Protein AF-A0A7S0FBT0-F1 (afdb_monomer)

Structure (mmCIF, N/CA/C/O backbone):
data_AF-A0A7S0FBT0-F1
#
_entry.id   AF-A0A7S0FBT0-F1
#
loop_
_atom_site.group_PDB
_atom_site.id
_atom_site.type_symbol
_atom_site.label_atom_id
_atom_site.label_alt_id
_atom_site.label_comp_id
_atom_site.label_asym_id
_atom_site.label_entity_id
_atom_site.label_seq_id
_atom_site.pdbx_PDB_ins_code
_atom_site.Cartn_x
_atom_site.Cartn_y
_atom_site.Cartn_z
_atom_site.occupancy
_atom_site.B_iso_or_equiv
_atom_site.auth_seq_id
_atom_site.auth_comp_id
_atom_site.auth_asym_id
_atom_site.auth_atom_id
_atom_site.pdbx_PDB_model_num
ATOM 1 N N . GLY A 1 1 ? 12.001 -1.213 -19.091 1.00 84.25 1 GLY A N 1
ATOM 2 C CA . GLY A 1 1 ? 12.486 -2.504 -18.555 1.00 84.25 1 GLY A CA 1
ATOM 3 C C . GLY A 1 1 ? 13.616 -3.018 -19.426 1.00 84.25 1 GLY A C 1
ATOM 4 O O . GLY A 1 1 ? 13.804 -2.467 -20.502 1.00 84.25 1 GLY A O 1
ATOM 5 N N . LEU A 1 2 ? 14.357 -4.034 -18.977 1.00 90.50 2 LEU A N 1
ATOM 6 C CA . LEU A 1 2 ? 15.410 -4.662 -19.789 1.00 90.50 2 LEU A CA 1
ATOM 7 C C . LEU A 1 2 ? 14.831 -5.289 -21.068 1.00 90.50 2 LEU A C 1
ATOM 9 O O . LEU A 1 2 ? 13.680 -5.738 -21.065 1.00 90.50 2 LEU A O 1
ATOM 13 N N . SER A 1 3 ? 15.628 -5.321 -22.138 1.00 93.69 3 SER A N 1
ATOM 14 C CA . SER A 1 3 ? 15.326 -6.069 -23.361 1.00 93.69 3 SER A CA 1
ATOM 15 C C . SER A 1 3 ? 15.493 -7.574 -23.152 1.00 93.69 3 SER A C 1
ATOM 17 O O . SER A 1 3 ? 16.182 -8.008 -22.226 1.00 93.69 3 SER A O 1
ATOM 19 N N . ARG A 1 4 ? 14.915 -8.375 -24.055 1.00 94.44 4 ARG A N 1
ATOM 20 C CA . ARG A 1 4 ? 15.135 -9.829 -24.099 1.00 94.44 4 ARG A CA 1
ATOM 21 C C . ARG A 1 4 ? 16.623 -10.191 -24.071 1.00 94.44 4 ARG A C 1
ATOM 23 O O . ARG A 1 4 ? 17.042 -10.929 -23.192 1.00 94.44 4 ARG A O 1
ATOM 30 N N . ALA A 1 5 ? 17.418 -9.597 -24.962 1.00 95.25 5 ALA A N 1
ATOM 31 C CA . ALA A 1 5 ? 18.851 -9.878 -25.049 1.00 95.25 5 ALA A CA 1
ATOM 32 C C . ALA A 1 5 ? 19.601 -9.521 -23.751 1.00 95.25 5 ALA A C 1
ATOM 34 O O . ALA A 1 5 ? 20.494 -10.250 -23.329 1.00 95.25 5 ALA A O 1
ATOM 35 N N . GLN A 1 6 ? 19.226 -8.421 -23.082 1.00 95.69 6 GLN A N 1
ATOM 36 C CA . GLN A 1 6 ? 19.803 -8.061 -21.782 1.00 95.69 6 GLN A CA 1
ATOM 37 C C . GLN A 1 6 ? 19.445 -9.083 -20.696 1.00 95.69 6 GLN A C 1
ATOM 39 O O . GLN A 1 6 ? 20.309 -9.453 -19.905 1.00 95.69 6 GLN A O 1
ATOM 44 N N . MET A 1 7 ? 18.189 -9.539 -20.655 1.00 95.69 7 MET A N 1
ATOM 45 C CA . MET A 1 7 ? 17.732 -10.546 -19.694 1.00 95.69 7 MET A CA 1
ATOM 46 C C . MET A 1 7 ? 18.379 -11.913 -19.939 1.00 95.69 7 MET A C 1
ATOM 48 O O . MET A 1 7 ? 18.852 -12.514 -18.985 1.00 95.69 7 MET A O 1
ATOM 52 N N . GLU A 1 8 ? 18.467 -12.371 -21.190 1.00 95.56 8 GLU A N 1
ATOM 53 C CA . GLU A 1 8 ? 19.126 -13.637 -21.556 1.00 95.56 8 GLU A CA 1
ATOM 54 C C . GLU A 1 8 ? 20.617 -13.629 -21.191 1.00 95.56 8 GLU A C 1
ATOM 56 O O . GLU A 1 8 ? 21.146 -14.640 -20.735 1.00 95.56 8 GLU A O 1
ATOM 61 N N . ASN A 1 9 ? 21.287 -12.480 -21.330 1.00 95.94 9 ASN A N 1
ATOM 62 C CA . ASN A 1 9 ? 22.686 -12.329 -20.937 1.00 95.94 9 ASN A CA 1
ATOM 63 C C . ASN A 1 9 ? 22.887 -12.317 -19.410 1.00 95.94 9 ASN A C 1
ATOM 65 O O . ASN A 1 9 ? 23.864 -12.870 -18.916 1.00 95.94 9 ASN A O 1
ATOM 69 N N . LEU A 1 10 ? 21.991 -11.668 -18.658 1.00 96.25 10 LEU A N 1
ATOM 70 C CA . LEU A 1 10 ? 22.085 -11.585 -17.192 1.00 96.25 10 LEU A CA 1
ATOM 71 C C . LEU A 1 10 ? 21.609 -12.863 -16.491 1.00 96.25 10 LEU A C 1
ATOM 73 O O . LEU A 1 10 ? 22.116 -13.202 -15.423 1.00 96.25 10 LEU A O 1
ATOM 77 N N . PHE A 1 11 ? 20.642 -13.559 -17.084 1.00 94.38 11 PHE A N 1
ATOM 78 C CA . PHE A 1 11 ? 19.975 -14.725 -16.513 1.00 94.38 11 PHE A CA 1
ATOM 79 C C . PHE A 1 11 ? 19.967 -15.873 -17.533 1.00 94.38 11 PHE A C 1
ATOM 81 O O . PHE A 1 11 ? 18.905 -16.258 -18.036 1.00 94.38 11 PHE A O 1
ATOM 88 N N . PRO A 1 12 ? 21.150 -16.418 -17.875 1.00 92.88 12 PRO A N 1
ATOM 89 C CA . PRO A 1 12 ? 21.247 -17.489 -18.854 1.00 92.88 12 PRO A CA 1
ATOM 90 C C . PRO A 1 12 ? 20.455 -18.712 -18.375 1.00 92.88 12 PRO A C 1
ATOM 92 O O . PRO A 1 12 ? 20.621 -19.174 -17.247 1.00 92.88 12 PRO A O 1
ATOM 95 N N . GLY A 1 13 ? 19.582 -19.229 -19.241 1.00 90.25 13 GLY A N 1
ATOM 96 C CA . GLY A 1 13 ? 18.719 -20.378 -18.946 1.00 90.25 13 GLY A CA 1
ATOM 97 C C . GLY A 1 13 ? 17.327 -20.029 -18.413 1.00 90.25 13 GLY A C 1
ATOM 98 O O . GLY A 1 13 ? 16.537 -20.940 -18.184 1.00 90.25 13 GLY A O 1
ATOM 99 N N . TYR A 1 14 ? 16.998 -18.745 -18.241 1.00 92.44 14 TYR A N 1
ATOM 100 C CA . TYR A 1 14 ? 15.635 -18.340 -17.903 1.00 92.44 14 TYR A CA 1
ATOM 101 C C . TYR A 1 14 ? 14.756 -18.281 -19.159 1.00 92.44 14 TYR A C 1
ATOM 103 O O . TYR A 1 14 ? 15.054 -17.549 -20.105 1.00 92.44 14 TYR A O 1
ATOM 111 N N . GLU A 1 15 ? 13.656 -19.033 -19.172 1.00 94.81 15 GLU A N 1
ATOM 112 C CA . GLU A 1 15 ? 12.688 -18.99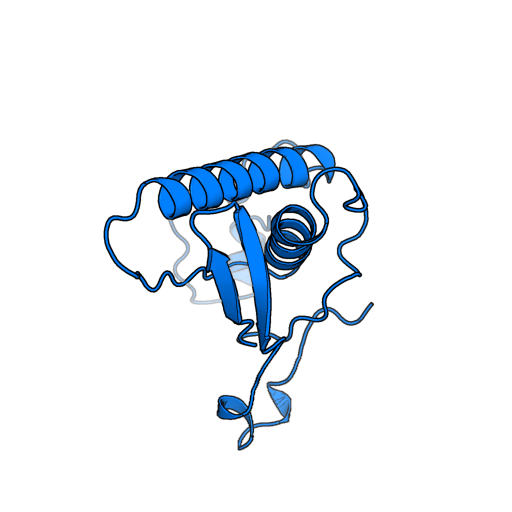1 -20.269 1.00 94.81 15 GLU A CA 1
ATOM 113 C C . GLU A 1 15 ? 11.860 -17.705 -20.185 1.00 94.81 15 GLU A C 1
ATOM 115 O O . GLU A 1 15 ? 10.994 -17.540 -19.325 1.00 94.81 15 GLU A O 1
ATOM 120 N N . LEU A 1 16 ? 12.151 -16.755 -21.075 1.00 93.06 16 LEU A N 1
ATOM 121 C CA . LEU A 1 16 ? 11.453 -15.475 -21.096 1.00 93.06 16 LEU A CA 1
ATOM 122 C C . LEU A 1 16 ? 10.128 -15.567 -21.868 1.00 93.06 16 LEU A C 1
ATOM 124 O O . LEU A 1 16 ? 10.143 -15.997 -23.030 1.00 93.06 16 LEU A O 1
ATOM 128 N N . PRO A 1 17 ? 9.022 -15.045 -21.304 1.00 94.31 17 PRO A N 1
ATOM 129 C CA . PRO A 1 17 ? 7.734 -14.945 -21.984 1.00 94.31 17 PRO A CA 1
ATOM 130 C C . PRO A 1 17 ? 7.827 -14.280 -23.363 1.00 94.31 17 PRO A C 1
ATOM 132 O O . PRO A 1 17 ? 8.633 -13.371 -23.577 1.00 94.31 17 PRO A O 1
ATOM 135 N N . ALA A 1 18 ? 6.992 -14.718 -24.310 1.00 93.62 18 ALA A N 1
ATOM 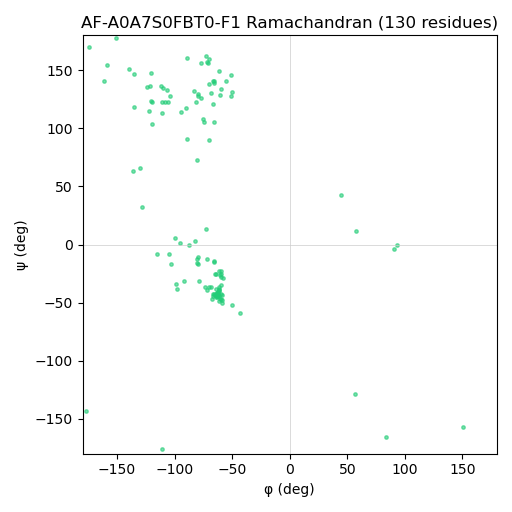136 C CA . ALA A 1 18 ? 7.054 -14.277 -25.709 1.00 93.62 18 ALA A CA 1
ATOM 137 C C . ALA A 1 18 ? 6.859 -12.758 -25.898 1.00 93.62 18 ALA A C 1
ATOM 139 O O . ALA A 1 18 ? 7.352 -12.182 -26.866 1.00 93.62 18 ALA A O 1
ATOM 140 N N . ASP A 1 19 ? 6.175 -12.095 -24.969 1.00 93.75 19 ASP A N 1
ATOM 141 C CA . ASP A 1 19 ? 5.923 -10.653 -24.978 1.00 93.75 19 ASP A CA 1
ATOM 142 C C . ASP A 1 19 ? 7.115 -9.813 -24.477 1.00 93.75 19 ASP A C 1
ATOM 144 O O . ASP A 1 19 ? 7.160 -8.595 -24.696 1.00 93.75 19 ASP A O 1
ATOM 148 N N . VAL A 1 20 ? 8.143 -10.436 -23.896 1.00 94.19 20 VAL A N 1
ATOM 149 C CA . VAL A 1 20 ? 9.437 -9.786 -23.666 1.00 94.19 20 VAL A CA 1
ATOM 150 C C . VAL A 1 20 ? 10.181 -9.714 -24.996 1.00 94.19 20 VAL A C 1
ATOM 152 O O . VAL A 1 20 ? 10.661 -10.715 -25.529 1.00 94.19 20 VAL A O 1
ATOM 155 N N . THR A 1 21 ? 10.280 -8.509 -25.550 1.00 94.00 21 THR A N 1
ATOM 156 C CA . THR A 1 21 ? 10.821 -8.282 -26.901 1.00 94.00 21 THR A CA 1
ATOM 157 C C . THR A 1 21 ? 12.168 -7.557 -26.848 1.00 94.00 21 THR A C 1
ATOM 159 O O . THR A 1 21 ? 12.701 -7.253 -25.775 1.00 94.00 21 THR A O 1
ATOM 162 N N . ALA A 1 22 ? 12.715 -7.215 -28.017 1.00 93.50 22 ALA A N 1
ATOM 163 C CA . ALA A 1 22 ? 13.862 -6.314 -28.124 1.00 93.50 22 ALA A CA 1
ATOM 164 C C . ALA A 1 22 ? 13.595 -4.930 -27.495 1.00 93.50 22 ALA A C 1
ATOM 166 O O . ALA A 1 22 ? 14.516 -4.319 -26.963 1.00 93.50 22 ALA A O 1
ATOM 167 N N . ALA A 1 23 ? 12.337 -4.471 -27.473 1.00 90.06 23 ALA A N 1
ATOM 168 C CA . ALA A 1 23 ? 11.925 -3.236 -26.797 1.00 90.06 23 ALA A CA 1
ATOM 169 C C . ALA A 1 23 ? 11.692 -3.418 -25.279 1.00 90.06 23 ALA A C 1
ATOM 171 O O . ALA A 1 23 ? 11.262 -2.492 -24.595 1.00 90.06 23 ALA A O 1
ATOM 172 N N . GLY A 1 24 ? 11.942 -4.617 -24.743 1.00 90.94 24 GLY A N 1
ATOM 173 C CA . GLY A 1 24 ? 11.658 -4.992 -23.360 1.00 90.94 24 GLY A CA 1
ATOM 174 C C . GLY A 1 24 ? 10.218 -5.438 -23.139 1.00 90.94 24 GLY A C 1
ATOM 175 O O . GLY A 1 24 ? 9.502 -5.765 -24.089 1.00 90.94 24 GLY A O 1
ATOM 176 N N . TRP A 1 25 ? 9.812 -5.499 -21.871 1.00 89.06 25 TRP A N 1
ATOM 177 C CA . TRP A 1 25 ? 8.463 -5.904 -21.446 1.00 89.06 25 TRP A CA 1
ATOM 178 C C . TRP A 1 25 ? 7.547 -4.712 -21.131 1.00 89.06 25 TRP A C 1
ATOM 180 O O . TRP A 1 25 ? 6.352 -4.747 -21.397 1.00 89.06 25 TRP A O 1
ATOM 190 N N . TYR A 1 26 ? 8.107 -3.626 -20.596 1.00 88.12 26 TYR A N 1
ATOM 191 C CA . TYR A 1 26 ? 7.348 -2.439 -20.208 1.00 88.12 26 TYR A CA 1
ATOM 192 C C . TYR A 1 26 ? 7.034 -1.565 -21.430 1.00 88.12 26 TYR A C 1
ATOM 194 O O . TYR A 1 26 ? 7.938 -1.242 -22.199 1.00 88.12 26 TYR A O 1
ATOM 202 N N . ARG A 1 27 ? 5.761 -1.188 -21.601 1.00 84.75 27 ARG A N 1
ATOM 203 C CA . ARG A 1 27 ? 5.252 -0.464 -22.785 1.00 84.75 27 ARG A CA 1
ATOM 204 C C . ARG A 1 27 ? 4.977 1.024 -22.561 1.00 84.75 27 ARG A C 1
ATOM 206 O O . ARG A 1 27 ? 4.672 1.720 -23.521 1.00 84.75 27 ARG A O 1
ATOM 213 N N . GLY A 1 28 ? 5.058 1.509 -21.323 1.00 81.06 28 GLY A N 1
ATOM 214 C CA . GLY A 1 28 ? 4.859 2.928 -21.028 1.00 81.06 28 GLY A CA 1
ATOM 215 C C . GLY A 1 28 ? 6.003 3.798 -21.556 1.00 81.06 28 GLY A C 1
ATOM 216 O O . GLY A 1 28 ? 7.116 3.319 -21.774 1.00 81.06 28 GLY A O 1
ATOM 217 N N . ALA A 1 29 ? 5.737 5.096 -21.712 1.00 81.31 29 ALA A N 1
ATOM 218 C CA . ALA A 1 29 ? 6.673 6.082 -22.265 1.00 81.31 29 ALA A CA 1
ATOM 219 C C . ALA A 1 29 ? 7.841 6.461 -21.322 1.00 81.31 29 ALA A C 1
ATOM 221 O O . ALA A 1 29 ? 8.537 7.446 -21.557 1.00 81.31 29 ALA A O 1
ATOM 222 N N . GLY A 1 30 ? 8.062 5.704 -20.247 1.00 83.19 30 GLY A N 1
ATOM 223 C CA . GLY A 1 30 ? 9.088 5.984 -19.248 1.00 83.19 30 GLY A CA 1
ATOM 224 C C . GLY A 1 30 ? 8.699 5.478 -17.866 1.00 83.19 30 GLY A C 1
ATOM 225 O O . GLY A 1 30 ? 7.894 4.566 -17.726 1.00 83.19 30 GLY A O 1
ATOM 226 N N . LYS A 1 31 ? 9.287 6.058 -16.823 1.00 85.94 31 LYS A N 1
ATOM 227 C CA . LYS A 1 31 ? 8.843 5.798 -15.453 1.00 85.94 31 LYS A CA 1
ATOM 228 C C . LYS A 1 31 ? 7.467 6.442 -15.250 1.00 85.94 31 LYS A C 1
ATOM 230 O O . LYS A 1 31 ? 7.282 7.584 -15.658 1.00 85.94 31 LYS A O 1
ATOM 235 N N . GLU A 1 32 ? 6.560 5.736 -14.580 1.00 89.12 32 GLU A N 1
ATOM 236 C CA . GLU A 1 32 ? 5.337 6.335 -14.032 1.00 89.12 32 GLU A CA 1
ATOM 237 C C . GLU A 1 32 ? 5.698 7.596 -13.224 1.00 89.12 32 GLU A C 1
ATOM 239 O O . GLU A 1 32 ? 6.623 7.594 -12.400 1.00 89.12 32 GLU A O 1
ATOM 244 N N . SER A 1 33 ? 4.995 8.691 -13.490 1.00 88.94 33 SER A N 1
ATOM 245 C CA . SER A 1 33 ? 5.133 9.931 -12.736 1.00 88.94 33 SER A CA 1
ATOM 246 C C . SER A 1 33 ? 4.514 9.793 -11.341 1.00 88.94 33 SER A C 1
ATOM 248 O O . SER A 1 33 ? 3.616 8.988 -11.100 1.00 88.94 33 SER A O 1
ATOM 250 N N . HIS A 1 34 ? 4.952 10.631 -10.399 1.00 87.00 34 HIS A N 1
ATOM 251 C CA . HIS A 1 34 ? 4.362 10.650 -9.056 1.00 87.00 34 HIS A CA 1
ATOM 252 C C . HIS A 1 34 ? 2.859 10.971 -9.091 1.00 87.00 34 HIS A C 1
ATOM 254 O O . HIS A 1 34 ? 2.105 10.412 -8.304 1.00 87.00 34 HIS A O 1
ATOM 260 N N . GLY A 1 35 ? 2.421 11.827 -10.022 1.00 88.50 35 GLY A N 1
ATOM 261 C CA . GLY A 1 35 ? 1.009 12.173 -10.194 1.00 88.50 35 GLY A CA 1
ATOM 262 C C . GLY A 1 35 ? 0.164 10.998 -10.687 1.00 88.50 35 GLY A C 1
ATOM 263 O O . GLY A 1 35 ? -0.916 10.767 -10.151 1.00 88.50 35 GLY A O 1
ATOM 264 N N . GLU A 1 36 ? 0.665 10.215 -11.648 1.00 90.69 36 GLU A N 1
ATOM 265 C CA . GLU A 1 36 ? -0.014 8.996 -12.119 1.00 90.69 36 GLU A CA 1
ATOM 266 C C . GLU A 1 36 ? -0.136 7.954 -10.998 1.00 90.69 36 GLU A C 1
ATOM 268 O O . GLU A 1 36 ? -1.217 7.400 -10.782 1.00 90.69 36 GLU A O 1
ATOM 273 N N . CYS A 1 37 ? 0.939 7.747 -10.227 1.00 91.06 37 CYS A N 1
ATOM 274 C CA . CYS A 1 37 ? 0.912 6.867 -9.058 1.00 91.06 37 CYS A CA 1
ATOM 275 C C . CYS A 1 37 ? -0.102 7.358 -8.011 1.00 91.06 37 CYS A C 1
ATOM 277 O O . CYS A 1 37 ? -0.930 6.575 -7.544 1.00 91.06 37 CYS A O 1
ATOM 279 N N . TRP A 1 38 ? -0.092 8.656 -7.684 1.00 91.38 38 TRP A N 1
ATOM 280 C CA . TRP A 1 38 ? -1.029 9.247 -6.726 1.00 91.38 38 TRP A CA 1
ATOM 281 C C . TRP A 1 38 ? -2.484 9.117 -7.179 1.00 91.38 38 TRP A C 1
ATOM 283 O O . TRP A 1 38 ? -3.324 8.712 -6.384 1.00 91.38 38 TRP A O 1
ATOM 293 N N . ALA A 1 39 ? -2.790 9.385 -8.451 1.00 92.00 39 ALA A N 1
ATOM 294 C CA . ALA A 1 39 ? -4.145 9.240 -8.986 1.00 92.00 39 ALA A CA 1
ATOM 295 C C . ALA A 1 39 ? -4.658 7.797 -8.849 1.00 92.00 39 ALA A C 1
ATOM 297 O O . ALA A 1 39 ? -5.789 7.569 -8.414 1.00 92.00 39 ALA A O 1
ATOM 298 N N . ARG A 1 40 ? -3.803 6.813 -9.151 1.00 94.00 40 ARG A N 1
ATOM 299 C CA . ARG A 1 40 ? -4.128 5.390 -8.991 1.00 94.00 40 ARG A CA 1
ATOM 300 C C . ARG A 1 40 ? -4.336 5.013 -7.525 1.00 94.00 40 ARG A C 1
ATOM 302 O O . ARG A 1 40 ? -5.288 4.308 -7.204 1.00 94.00 40 ARG A O 1
ATOM 309 N N . VAL A 1 41 ? -3.478 5.500 -6.632 1.00 95.50 41 VAL A N 1
ATOM 310 C CA . VAL A 1 41 ? -3.612 5.293 -5.185 1.00 95.50 41 VAL A CA 1
ATOM 311 C C . VAL A 1 41 ? -4.894 5.923 -4.641 1.00 95.50 41 VAL A C 1
ATOM 313 O O . VAL A 1 41 ? -5.601 5.276 -3.874 1.00 95.50 41 VAL A O 1
ATOM 316 N N . ALA A 1 42 ? -5.213 7.154 -5.041 1.00 93.06 42 ALA A N 1
ATOM 317 C CA . ALA A 1 42 ? -6.401 7.870 -4.595 1.00 93.06 42 ALA A CA 1
ATOM 318 C C . ALA A 1 42 ? -7.688 7.133 -4.997 1.00 93.06 42 ALA A C 1
ATOM 320 O O . ALA A 1 42 ? -8.593 7.014 -4.173 1.00 93.06 42 ALA A O 1
ATOM 321 N N . SER A 1 43 ? -7.739 6.569 -6.213 1.00 95.88 43 SER A N 1
ATOM 322 C CA . SER A 1 43 ? -8.851 5.704 -6.645 1.00 95.88 43 SER A CA 1
ATOM 323 C C . SER A 1 43 ? -9.003 4.494 -5.725 1.00 95.88 43 SER A C 1
ATOM 325 O O . SER A 1 43 ? -10.081 4.258 -5.190 1.00 95.88 43 SER A O 1
ATOM 327 N N . VAL A 1 44 ? -7.907 3.774 -5.461 1.00 96.88 44 VAL A N 1
ATOM 328 C CA . VAL A 1 44 ? -7.932 2.588 -4.590 1.00 96.88 44 VAL A CA 1
ATOM 329 C C . VAL A 1 44 ? -8.331 2.951 -3.158 1.00 96.88 44 VAL A C 1
ATOM 331 O O . VAL A 1 44 ? -9.129 2.248 -2.546 1.00 96.88 44 VAL A O 1
ATOM 334 N N . ALA A 1 45 ? -7.828 4.060 -2.613 1.00 96.19 45 ALA A N 1
ATOM 335 C CA . ALA A 1 45 ? -8.212 4.530 -1.285 1.00 96.19 45 ALA A CA 1
ATOM 336 C C . ALA A 1 45 ? -9.713 4.866 -1.210 1.00 96.19 45 ALA A C 1
ATOM 338 O O . ALA A 1 45 ? -10.373 4.503 -0.236 1.00 96.19 45 ALA A O 1
ATOM 339 N N . ALA A 1 46 ? -10.262 5.521 -2.238 1.00 95.50 46 ALA A N 1
ATOM 340 C CA . ALA A 1 46 ? -11.689 5.823 -2.322 1.00 95.50 46 ALA A CA 1
ATOM 341 C C . ALA A 1 46 ? -12.541 4.547 -2.412 1.00 95.50 46 ALA A C 1
ATOM 343 O O . ALA A 1 46 ? -13.535 4.427 -1.697 1.00 95.50 46 ALA A O 1
ATOM 344 N N . GLU A 1 47 ? -12.124 3.573 -3.224 1.00 96.31 47 GLU A N 1
ATOM 345 C CA . GLU A 1 47 ? -12.793 2.273 -3.343 1.00 96.31 47 GLU A CA 1
ATOM 346 C C . GLU A 1 47 ? -12.785 1.500 -2.019 1.00 96.31 47 GLU A C 1
ATOM 348 O O . GLU A 1 47 ? -13.819 0.970 -1.617 1.00 96.31 47 GLU A O 1
ATOM 353 N N . LEU A 1 48 ? -11.659 1.484 -1.297 1.00 95.75 48 LEU A N 1
ATOM 354 C CA . LEU A 1 48 ? -11.565 0.834 0.015 1.00 95.75 48 LEU A CA 1
ATOM 355 C C . LEU A 1 48 ? -12.480 1.495 1.052 1.00 95.75 48 LEU A C 1
ATOM 357 O O . LEU A 1 48 ? -13.151 0.790 1.804 1.00 95.75 48 LEU A O 1
ATOM 361 N N . ARG A 1 49 ? -12.552 2.832 1.077 1.00 95.56 49 ARG A N 1
ATOM 362 C CA . ARG A 1 49 ? -13.473 3.563 1.966 1.00 95.56 49 ARG A CA 1
ATOM 363 C C . ARG A 1 49 ? -14.932 3.277 1.630 1.00 95.56 49 ARG A C 1
ATOM 365 O O . ARG A 1 49 ? -15.722 3.022 2.533 1.00 95.56 49 ARG A O 1
ATOM 372 N N . ALA A 1 50 ? -15.283 3.301 0.346 1.00 95.69 50 ALA A N 1
ATOM 373 C CA . ALA A 1 50 ? -16.635 2.994 -0.106 1.00 95.69 50 ALA A CA 1
ATOM 374 C C . ALA A 1 50 ? -17.022 1.547 0.233 1.00 95.69 50 ALA A C 1
ATOM 376 O O . ALA A 1 50 ? -18.132 1.303 0.699 1.00 95.69 50 ALA A O 1
ATOM 377 N N . ALA A 1 51 ? -16.093 0.603 0.057 1.00 94.88 51 ALA A N 1
ATOM 378 C CA . ALA A 1 51 ? -16.295 -0.786 0.440 1.00 94.88 51 ALA A CA 1
ATOM 379 C C . ALA A 1 51 ? -16.524 -0.915 1.951 1.00 94.88 51 ALA A C 1
ATOM 381 O O . ALA A 1 51 ? -17.509 -1.528 2.342 1.00 94.88 51 ALA A O 1
ATOM 382 N N . ALA A 1 52 ? -15.678 -0.297 2.784 1.00 96.00 52 ALA A N 1
ATOM 383 C CA . ALA A 1 52 ? -15.821 -0.318 4.241 1.00 96.00 52 ALA A CA 1
ATOM 384 C C . ALA A 1 52 ? -17.166 0.261 4.708 1.00 96.00 52 ALA A C 1
ATOM 386 O O . ALA A 1 52 ? -17.832 -0.336 5.549 1.00 96.00 52 ALA A O 1
ATOM 387 N N . ALA A 1 53 ? -17.604 1.379 4.121 1.00 96.44 53 ALA A N 1
ATOM 388 C CA . ALA A 1 53 ? -18.894 1.999 4.431 1.00 96.44 53 ALA A CA 1
ATOM 389 C C . ALA A 1 53 ? -20.106 1.130 4.043 1.00 96.44 53 ALA A C 1
ATOM 391 O O . ALA A 1 53 ? -21.178 1.284 4.622 1.00 96.44 53 ALA A O 1
ATOM 392 N N . ALA A 1 54 ? -19.948 0.231 3.068 1.00 96.56 54 ALA A N 1
ATOM 393 C CA . ALA A 1 54 ? -20.999 -0.667 2.591 1.00 96.56 54 ALA A CA 1
ATOM 394 C C . ALA A 1 54 ? -20.971 -2.060 3.253 1.00 96.56 54 ALA A C 1
ATOM 396 O O . ALA A 1 54 ? -21.760 -2.931 2.879 1.00 96.56 54 ALA A O 1
ATOM 397 N N . LEU A 1 55 ? -20.050 -2.317 4.190 1.00 94.38 55 LEU A N 1
ATOM 398 C CA . LEU A 1 55 ? -19.971 -3.600 4.882 1.00 94.38 55 LEU A CA 1
ATOM 399 C C . LEU A 1 55 ? -21.057 -3.721 5.957 1.00 94.38 55 LEU A C 1
ATOM 401 O O . LEU A 1 55 ? -21.119 -2.937 6.894 1.00 94.38 55 LEU A O 1
ATOM 405 N N . GLU A 1 56 ? -21.840 -4.795 5.874 1.00 94.31 56 GLU A N 1
ATOM 406 C CA . GLU A 1 56 ? -22.793 -5.201 6.921 1.00 94.31 56 GLU A CA 1
ATOM 407 C C . GLU A 1 56 ? -22.114 -5.961 8.080 1.00 94.31 56 GLU A C 1
ATOM 409 O O . GLU A 1 56 ? -22.723 -6.218 9.117 1.00 94.31 56 GLU A O 1
ATOM 414 N N . ALA A 1 57 ? -20.859 -6.386 7.890 1.00 94.38 57 ALA A N 1
ATOM 415 C CA . ALA A 1 57 ? -20.046 -7.087 8.879 1.00 94.38 57 ALA A CA 1
ATOM 416 C C . ALA A 1 57 ? -18.552 -6.965 8.545 1.00 94.38 57 ALA A C 1
ATOM 418 O O . ALA A 1 57 ? -18.186 -6.854 7.371 1.00 94.38 57 ALA A O 1
ATOM 419 N N . ASP A 1 58 ? -17.702 -7.082 9.567 1.00 93.50 58 ASP A N 1
ATOM 420 C CA . ASP A 1 58 ? -16.249 -6.964 9.438 1.00 93.50 58 ASP A CA 1
ATOM 421 C C . ASP A 1 58 ? -15.663 -7.928 8.392 1.00 93.50 58 ASP A C 1
ATOM 423 O O . ASP A 1 58 ? -16.042 -9.105 8.270 1.00 93.50 58 ASP A O 1
ATOM 427 N N . ARG A 1 59 ? -14.682 -7.424 7.636 1.00 95.62 59 ARG A N 1
ATOM 428 C CA . ARG A 1 59 ? -13.933 -8.179 6.626 1.00 95.62 59 ARG A CA 1
ATOM 429 C C . ARG A 1 59 ? -12.446 -7.890 6.734 1.00 95.62 59 ARG A C 1
ATOM 431 O O . ARG A 1 59 ? -12.034 -6.778 7.032 1.00 95.62 59 ARG A O 1
ATOM 438 N N . GLN A 1 60 ? -11.643 -8.904 6.426 1.00 95.69 60 GLN A N 1
ATOM 439 C CA . GLN A 1 60 ? -10.196 -8.775 6.307 1.00 95.69 60 GLN A CA 1
ATOM 440 C C . GLN A 1 60 ? -9.810 -8.770 4.832 1.00 95.69 60 GLN A C 1
ATOM 442 O O . GLN A 1 60 ? -10.194 -9.668 4.081 1.00 95.69 60 GLN A O 1
ATOM 447 N N . LEU A 1 61 ? -9.038 -7.763 4.431 1.00 94.62 61 LEU A N 1
ATOM 448 C CA . LEU A 1 61 ? -8.507 -7.624 3.083 1.00 94.62 61 LEU A CA 1
ATOM 449 C C . LEU A 1 61 ? -6.981 -7.581 3.150 1.00 94.62 61 LEU A C 1
ATOM 451 O O . LEU A 1 61 ? -6.405 -6.903 3.998 1.00 94.62 61 LEU A O 1
ATOM 455 N N . VAL A 1 62 ? -6.328 -8.310 2.246 1.00 96.75 62 VAL A N 1
ATOM 456 C CA . VAL A 1 62 ? -4.867 -8.330 2.130 1.00 96.75 62 VAL A CA 1
ATOM 457 C C . VAL A 1 62 ? -4.468 -7.635 0.838 1.00 96.75 62 VAL A C 1
ATOM 459 O O . VAL A 1 62 ? -4.875 -8.046 -0.246 1.00 96.75 62 VAL A O 1
ATOM 462 N N . VAL A 1 63 ? -3.639 -6.599 0.961 1.00 96.19 63 VAL A N 1
ATOM 463 C CA . VAL A 1 63 ? -3.014 -5.917 -0.176 1.00 96.19 63 VAL A CA 1
ATOM 464 C C . VAL A 1 63 ? -1.546 -6.314 -0.234 1.00 96.19 63 VAL A C 1
ATOM 466 O O . VAL A 1 63 ? -0.801 -6.096 0.719 1.00 96.19 63 VAL A O 1
ATOM 469 N N . VAL A 1 64 ? -1.119 -6.865 -1.370 1.00 96.88 64 VAL A N 1
ATOM 470 C CA . VAL A 1 64 ? 0.295 -7.129 -1.663 1.00 96.88 64 VAL A CA 1
ATOM 471 C C . VAL A 1 64 ? 0.728 -6.173 -2.763 1.00 96.88 64 VAL A C 1
ATOM 473 O O . VAL A 1 64 ? 0.236 -6.243 -3.887 1.00 96.88 64 VAL A O 1
ATOM 476 N N . ALA A 1 65 ? 1.621 -5.249 -2.427 1.00 95.56 65 ALA A N 1
ATOM 477 C CA . ALA A 1 65 ? 2.085 -4.211 -3.337 1.00 95.56 65 ALA A CA 1
ATOM 478 C C . ALA A 1 65 ? 3.517 -3.778 -2.991 1.00 95.56 65 ALA A C 1
ATOM 480 O O . ALA A 1 65 ? 4.125 -4.262 -2.037 1.00 95.56 65 ALA A O 1
ATOM 481 N N . HIS A 1 66 ? 4.060 -2.861 -3.788 1.00 93.25 66 HIS A N 1
ATOM 482 C CA . HIS A 1 66 ? 5.398 -2.312 -3.590 1.00 93.25 66 HIS A CA 1
ATOM 483 C C . HIS A 1 66 ? 5.397 -1.079 -2.681 1.00 93.25 66 HIS A C 1
ATOM 485 O O . HIS A 1 66 ? 4.380 -0.405 -2.523 1.00 93.25 66 HIS A O 1
ATOM 491 N N . HIS A 1 67 ? 6.580 -0.774 -2.142 1.00 92.50 67 HIS A N 1
ATOM 492 C CA . HIS A 1 67 ? 6.844 0.308 -1.194 1.00 92.50 67 HIS A CA 1
ATOM 493 C C . HIS A 1 67 ? 6.154 1.635 -1.544 1.00 92.50 67 HIS A C 1
ATOM 495 O O . HIS A 1 67 ? 5.340 2.116 -0.762 1.00 92.50 67 HIS A O 1
ATOM 501 N N . ASP A 1 68 ? 6.428 2.197 -2.724 1.00 91.31 68 ASP A N 1
ATOM 502 C CA . ASP A 1 68 ? 5.934 3.528 -3.100 1.00 91.31 68 ASP A CA 1
ATOM 503 C C . ASP A 1 68 ? 4.400 3.584 -3.127 1.00 91.31 68 ASP A C 1
ATOM 505 O O . ASP A 1 68 ? 3.782 4.540 -2.656 1.00 91.31 68 ASP A O 1
ATOM 509 N N . PHE A 1 69 ? 3.771 2.514 -3.617 1.00 94.19 69 PHE A N 1
ATOM 510 C CA . PHE A 1 69 ? 2.319 2.401 -3.635 1.00 94.19 69 PHE A CA 1
ATOM 511 C C . PHE A 1 69 ? 1.745 2.286 -2.219 1.00 94.19 69 PHE A C 1
ATOM 513 O O . PHE A 1 69 ? 0.804 3.002 -1.890 1.00 94.19 69 PHE A O 1
ATOM 520 N N . LEU A 1 70 ? 2.320 1.425 -1.371 1.00 95.12 70 LEU A N 1
ATOM 521 C CA . LEU A 1 70 ? 1.868 1.241 0.013 1.00 95.12 70 LEU A CA 1
ATOM 522 C C . LEU A 1 70 ? 2.036 2.520 0.841 1.00 95.12 70 LEU A C 1
ATOM 524 O O . LEU A 1 70 ? 1.120 2.899 1.565 1.00 95.12 70 LEU A O 1
ATOM 528 N N . CYS A 1 71 ? 3.165 3.219 0.704 1.00 93.75 71 CYS A N 1
ATOM 529 C CA . CYS A 1 71 ? 3.411 4.482 1.395 1.00 93.75 71 CYS A CA 1
ATOM 530 C C . CYS A 1 71 ? 2.365 5.539 1.013 1.00 93.75 71 CYS A C 1
ATOM 532 O O . CYS A 1 71 ? 1.787 6.184 1.888 1.00 93.75 71 CYS A O 1
ATOM 534 N N . ASN A 1 72 ? 2.082 5.695 -0.283 1.00 94.12 72 ASN A N 1
ATOM 535 C CA . ASN A 1 72 ? 1.061 6.637 -0.738 1.00 94.12 72 ASN A CA 1
ATOM 536 C C . ASN A 1 72 ? -0.350 6.202 -0.334 1.00 94.12 72 ASN A C 1
ATOM 538 O O . ASN A 1 72 ? -1.160 7.055 0.018 1.00 94.12 72 ASN A O 1
ATOM 542 N N . LEU A 1 73 ? -0.653 4.900 -0.349 1.00 95.75 73 LEU A N 1
ATOM 543 C CA . LEU A 1 73 ? -1.952 4.385 0.084 1.00 95.75 73 LEU A CA 1
ATOM 544 C C . LEU A 1 73 ? -2.199 4.684 1.563 1.00 95.75 73 LEU A C 1
ATOM 546 O O . LEU A 1 73 ? -3.271 5.171 1.914 1.00 95.75 73 LEU A O 1
ATOM 550 N N . LEU A 1 74 ? -1.199 4.469 2.418 1.00 95.44 74 LEU A N 1
ATOM 551 C CA . LEU A 1 74 ? -1.276 4.825 3.835 1.00 95.44 74 LEU A CA 1
ATOM 552 C C . LEU A 1 74 ? -1.432 6.338 4.025 1.00 95.44 74 LEU A C 1
ATOM 554 O O . LEU A 1 74 ? -2.269 6.761 4.818 1.00 95.44 74 LEU A O 1
ATOM 558 N N . ASN A 1 75 ? -0.709 7.159 3.255 1.00 94.25 75 ASN A N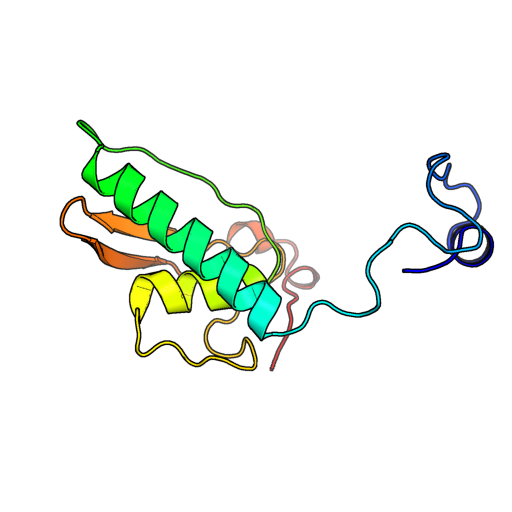 1
ATOM 559 C CA . ASN A 1 75 ? -0.905 8.612 3.267 1.00 94.25 75 ASN A CA 1
ATOM 560 C C . ASN A 1 75 ? -2.345 8.997 2.885 1.00 94.25 75 ASN A C 1
ATOM 562 O O . ASN A 1 75 ? -2.977 9.761 3.610 1.00 94.25 75 ASN A O 1
ATOM 566 N N . ALA A 1 76 ? -2.900 8.438 1.808 1.00 94.81 76 ALA A N 1
ATOM 567 C CA . ALA A 1 76 ? -4.269 8.722 1.371 1.00 94.81 76 ALA A CA 1
ATOM 568 C 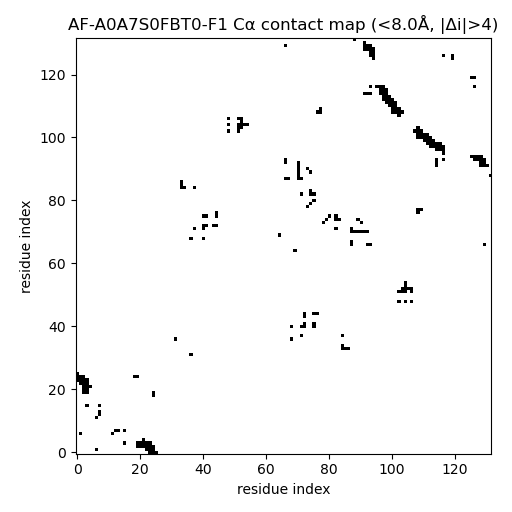C . ALA A 1 76 ? -5.331 8.259 2.391 1.00 94.81 76 ALA A C 1
ATOM 570 O O . ALA A 1 76 ? -6.328 8.948 2.626 1.00 94.81 76 ALA A O 1
ATOM 571 N N . LEU A 1 77 ? -5.124 7.104 3.029 1.00 95.31 77 LEU A N 1
ATOM 572 C CA . LEU A 1 77 ? -6.044 6.565 4.033 1.00 95.31 77 LEU A CA 1
ATOM 573 C C . LEU A 1 77 ? -5.978 7.315 5.373 1.00 95.31 77 LEU A C 1
ATOM 575 O O . LEU A 1 77 ? -7.007 7.503 6.014 1.00 95.31 77 LEU A O 1
ATOM 579 N N . ILE A 1 78 ? -4.802 7.761 5.803 1.00 93.88 78 ILE A N 1
ATOM 580 C CA . ILE A 1 78 ? -4.621 8.321 7.153 1.00 93.88 78 ILE A CA 1
ATOM 581 C C . ILE A 1 78 ? -4.663 9.851 7.140 1.00 93.88 78 ILE A C 1
ATOM 583 O O . ILE A 1 78 ? -5.206 10.461 8.055 1.00 93.88 78 ILE A O 1
ATOM 587 N N . MET A 1 79 ? -4.097 10.482 6.109 1.00 91.31 79 MET A N 1
ATOM 588 C CA . MET A 1 79 ? -3.950 11.942 6.030 1.00 91.31 79 MET A CA 1
ATOM 589 C C . MET A 1 79 ? -4.966 12.599 5.088 1.00 91.31 79 MET A C 1
ATOM 591 O O . MET A 1 79 ? -5.154 13.813 5.157 1.00 91.31 79 MET A O 1
ATOM 595 N N . GLY A 1 80 ? -5.613 11.825 4.208 1.00 87.69 80 GLY A N 1
ATOM 596 C CA . GLY A 1 80 ? -6.579 12.345 3.237 1.00 87.69 80 GLY A CA 1
ATOM 597 C C . GLY A 1 80 ? -5.971 13.438 2.354 1.00 87.69 80 GLY A C 1
ATOM 598 O O . GLY A 1 80 ? -4.878 13.270 1.814 1.00 87.69 80 GLY A O 1
ATOM 599 N N . ASP A 1 81 ? -6.652 14.580 2.255 1.00 85.44 81 ASP A N 1
ATOM 600 C CA . ASP A 1 81 ? -6.228 15.728 1.438 1.00 85.44 81 ASP A CA 1
ATOM 601 C C . ASP A 1 81 ? -4.932 16.398 1.92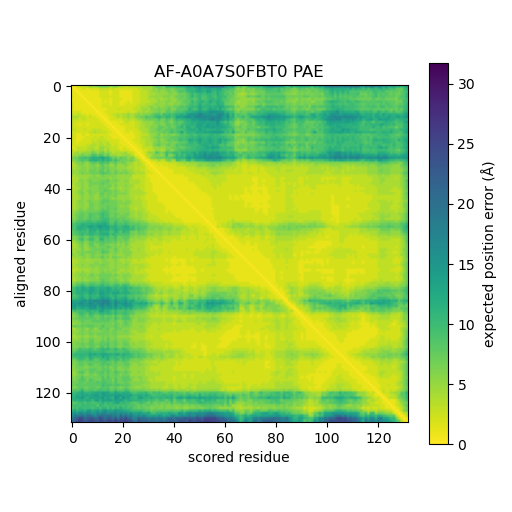9 1.00 85.44 81 ASP A C 1
ATOM 603 O O . ASP A 1 81 ? -4.314 17.171 1.196 1.00 85.44 81 ASP A O 1
ATOM 607 N N . HIS A 1 82 ? -4.485 16.094 3.152 1.00 85.75 82 HIS A N 1
ATOM 608 C CA . HIS A 1 82 ? -3.222 16.593 3.704 1.00 85.75 82 HIS A CA 1
ATOM 609 C C . HIS A 1 82 ? -2.017 15.707 3.366 1.00 85.75 82 HIS A C 1
ATOM 611 O O . HIS A 1 82 ? -0.895 16.007 3.781 1.00 85.75 82 HIS A O 1
ATOM 617 N N . ALA A 1 83 ? -2.227 14.611 2.636 1.00 86.44 83 ALA A N 1
ATOM 618 C CA . ALA A 1 83 ? -1.161 13.710 2.240 1.00 86.44 83 ALA A CA 1
ATOM 619 C C . ALA A 1 83 ? -0.091 14.421 1.383 1.00 86.44 83 ALA A C 1
ATOM 621 O O . ALA A 1 83 ? -0.426 15.109 0.413 1.00 86.44 83 ALA A O 1
ATOM 622 N N . PRO A 1 84 ? 1.208 14.227 1.677 1.00 83.38 84 PRO A N 1
ATOM 623 C CA . PRO A 1 84 ? 2.269 14.779 0.850 1.00 83.38 84 PRO A CA 1
ATOM 624 C C . PRO A 1 84 ? 2.263 14.118 -0.533 1.00 83.38 84 PRO A C 1
ATOM 626 O O . PRO A 1 84 ? 2.448 12.909 -0.664 1.00 83.38 84 PRO A O 1
ATOM 629 N N . GLN A 1 85 ? 2.096 14.928 -1.577 1.00 74.50 85 GLN A N 1
ATOM 630 C CA . GLN A 1 85 ? 2.194 14.486 -2.967 1.00 74.50 85 GLN A CA 1
ATOM 631 C C . GLN A 1 85 ? 3.653 14.611 -3.415 1.00 74.50 85 GLN A C 1
ATOM 633 O O . GLN A 1 85 ? 4.107 15.672 -3.844 1.00 74.50 85 GLN A O 1
ATOM 638 N N . GLY A 1 86 ? 4.435 13.546 -3.238 1.00 75.88 86 GLY A N 1
ATOM 639 C CA . GLY A 1 86 ? 5.872 13.601 -3.487 1.00 75.88 86 GLY A CA 1
ATOM 640 C C . GLY A 1 86 ? 6.579 12.267 -3.294 1.00 75.88 86 GLY A C 1
ATOM 641 O O . GLY A 1 86 ? 6.056 11.211 -3.648 1.00 75.88 86 GLY A O 1
ATOM 642 N N . ARG A 1 87 ? 7.807 12.318 -2.768 1.00 75.88 87 ARG A N 1
ATOM 643 C CA . ARG A 1 87 ? 8.579 11.105 -2.491 1.00 75.88 87 ARG A CA 1
ATOM 644 C C . ARG A 1 87 ? 7.919 10.291 -1.376 1.00 75.88 87 ARG A C 1
ATOM 646 O O . ARG A 1 87 ? 7.409 10.834 -0.400 1.00 75.88 87 ARG A O 1
ATOM 653 N N . CYS A 1 88 ? 7.940 8.976 -1.550 1.00 81.75 88 CYS A N 1
ATOM 654 C CA . CYS A 1 88 ? 7.319 8.003 -0.661 1.00 81.75 88 CYS A CA 1
ATOM 655 C C . CYS A 1 88 ? 8.212 7.746 0.560 1.00 81.75 88 CYS A C 1
ATOM 657 O O . CYS A 1 88 ? 8.873 6.721 0.632 1.00 81.75 88 CYS A O 1
ATOM 659 N N . GLU A 1 89 ? 8.291 8.706 1.480 1.00 84.31 89 GLU A N 1
ATOM 660 C CA . GLU A 1 89 ? 9.256 8.671 2.597 1.00 84.31 89 GLU A CA 1
ATOM 661 C C . GLU A 1 89 ? 8.582 8.576 3.976 1.00 84.31 89 GLU A C 1
ATOM 663 O O . GLU A 1 89 ? 9.243 8.376 4.992 1.00 84.31 89 GLU A O 1
ATOM 668 N N . THR A 1 90 ? 7.254 8.707 4.024 1.00 88.94 90 THR A N 1
ATOM 669 C CA . THR A 1 90 ? 6.487 8.803 5.273 1.00 88.94 90 THR A CA 1
ATOM 670 C C . THR A 1 90 ? 6.448 7.486 6.045 1.00 88.94 90 THR A C 1
ATOM 672 O O . THR A 1 90 ? 6.498 7.483 7.275 1.00 88.94 90 THR A O 1
ATOM 675 N N . TRP A 1 91 ? 6.369 6.362 5.330 1.00 90.31 91 TRP A N 1
ATOM 676 C CA . TRP A 1 91 ? 6.178 5.039 5.917 1.00 90.31 91 TRP A CA 1
ATOM 677 C C . TRP A 1 91 ? 7.316 4.119 5.505 1.00 90.31 91 TRP A C 1
ATOM 679 O O . TRP A 1 91 ? 7.437 3.755 4.338 1.00 90.31 91 TRP A O 1
ATOM 689 N N . LYS A 1 92 ? 8.128 3.692 6.474 1.00 89.75 92 LYS A N 1
ATOM 690 C CA . LYS A 1 92 ? 9.129 2.652 6.224 1.00 89.75 92 LYS A CA 1
ATOM 691 C C . LYS A 1 92 ? 8.427 1.329 5.964 1.00 89.75 92 LYS A C 1
ATOM 693 O O . LYS A 1 92 ? 7.612 0.907 6.781 1.00 89.75 92 LYS A O 1
ATOM 698 N N . HIS A 1 93 ? 8.803 0.656 4.884 1.00 91.44 93 HIS A N 1
ATOM 699 C CA . HIS A 1 93 ? 8.353 -0.698 4.589 1.00 91.44 93 HIS A CA 1
ATOM 700 C C . HIS A 1 93 ? 9.526 -1.566 4.139 1.00 91.44 93 HIS A C 1
ATOM 702 O O . HIS A 1 93 ? 10.171 -1.301 3.123 1.00 91.44 93 HIS A O 1
ATOM 708 N N . TYR A 1 94 ? 9.796 -2.614 4.908 1.00 93.31 94 TYR A N 1
ATOM 709 C CA . TYR A 1 94 ? 10.700 -3.679 4.511 1.00 93.31 94 TYR A CA 1
ATOM 710 C C . TYR A 1 94 ? 10.009 -4.607 3.516 1.00 93.31 94 TYR A C 1
ATOM 712 O O . TYR A 1 94 ? 8.779 -4.721 3.487 1.00 93.31 94 TYR A O 1
ATOM 720 N N . ASN A 1 95 ? 10.816 -5.300 2.720 1.00 93.00 95 ASN A N 1
ATOM 721 C CA . ASN A 1 95 ? 10.385 -6.432 1.922 1.00 93.00 95 ASN A CA 1
ATOM 722 C C . ASN A 1 95 ? 9.645 -7.416 2.832 1.00 93.00 95 ASN A C 1
ATOM 724 O O . ASN A 1 95 ? 10.128 -7.756 3.908 1.00 93.00 95 ASN A O 1
ATOM 728 N N . THR A 1 96 ? 8.438 -7.784 2.400 1.00 94.31 96 THR A N 1
ATOM 729 C CA . THR A 1 96 ? 7.476 -8.632 3.126 1.00 94.31 96 THR A CA 1
ATOM 730 C C . THR A 1 96 ? 7.052 -8.128 4.513 1.00 94.31 96 THR A C 1
ATOM 732 O O . THR A 1 96 ? 6.385 -8.855 5.245 1.00 94.31 96 THR A O 1
ATOM 735 N N . GLY A 1 97 ? 7.366 -6.881 4.875 1.00 95.06 97 GLY A N 1
ATOM 736 C CA . GLY A 1 97 ? 6.869 -6.254 6.097 1.00 95.06 97 GLY A CA 1
ATOM 737 C C . GLY A 1 97 ? 5.357 -6.046 6.060 1.00 95.06 97 GLY A C 1
ATOM 738 O O . GLY A 1 97 ? 4.800 -5.675 5.027 1.00 95.06 97 GLY A O 1
ATOM 739 N N . ILE A 1 98 ? 4.694 -6.266 7.197 1.00 97.44 98 ILE A N 1
ATOM 740 C CA . ILE A 1 98 ? 3.229 -6.239 7.299 1.00 97.44 98 ILE A CA 1
ATOM 741 C C . ILE A 1 98 ? 2.778 -4.996 8.069 1.00 97.44 98 ILE A C 1
ATOM 743 O O . ILE A 1 98 ? 3.144 -4.808 9.229 1.00 97.44 98 ILE A O 1
ATOM 747 N N . THR A 1 99 ? 1.936 -4.180 7.441 1.00 97.44 99 THR A N 1
ATOM 748 C CA . THR A 1 99 ? 1.211 -3.079 8.090 1.00 97.44 99 THR A CA 1
ATOM 749 C C . THR A 1 99 ? -0.265 -3.445 8.155 1.00 97.44 99 THR A C 1
ATOM 751 O O . THR A 1 99 ? -0.818 -3.943 7.177 1.00 97.44 99 THR A O 1
ATOM 754 N N . VAL A 1 100 ? -0.891 -3.217 9.309 1.00 97.81 100 VAL A N 1
ATOM 755 C CA . VAL A 1 100 ? -2.319 -3.455 9.536 1.00 97.81 100 VAL A CA 1
ATOM 756 C C . VAL A 1 100 ? -2.966 -2.132 9.903 1.00 97.81 100 VAL A C 1
ATOM 758 O O . VAL A 1 100 ? -2.580 -1.481 10.879 1.00 97.81 100 VAL A O 1
ATOM 761 N N . VAL A 1 101 ? -3.964 -1.765 9.110 1.00 97.38 101 VAL A N 1
ATOM 762 C CA . VAL A 1 101 ? -4.855 -0.639 9.365 1.00 97.38 101 VAL A CA 1
ATOM 763 C C . VAL A 1 101 ? -6.280 -1.155 9.459 1.00 97.38 101 VAL A C 1
ATOM 765 O O . VAL A 1 101 ? -6.633 -2.128 8.793 1.00 97.38 101 VAL A O 1
ATOM 768 N N . ASP A 1 102 ? -7.071 -0.495 10.286 1.00 97.25 102 ASP A N 1
ATOM 769 C CA . ASP A 1 102 ? -8.509 -0.680 10.366 1.00 97.25 102 ASP A CA 1
ATOM 770 C C . ASP A 1 102 ? -9.198 0.534 9.740 1.00 97.25 102 ASP A C 1
ATOM 772 O O . ASP A 1 102 ? -8.800 1.671 10.005 1.00 97.25 102 ASP A O 1
ATOM 776 N N . VAL A 1 103 ? -10.184 0.287 8.880 1.00 96.81 103 VAL A N 1
ATOM 777 C CA . VAL A 1 103 ? -10.960 1.321 8.185 1.00 96.81 103 VAL A CA 1
ATOM 778 C C . VAL A 1 103 ? -12.411 1.136 8.600 1.00 96.81 103 VAL A C 1
ATOM 780 O O . VAL A 1 103 ? -13.088 0.226 8.124 1.00 96.81 103 VAL A O 1
ATOM 783 N N . ALA A 1 104 ? -12.882 2.001 9.492 1.00 95.00 104 ALA A N 1
ATOM 784 C CA . ALA A 1 104 ? -14.241 1.943 9.999 1.00 95.00 104 ALA A CA 1
ATOM 785 C C . ALA A 1 104 ? -15.254 2.360 8.922 1.00 95.00 104 ALA A C 1
ATOM 787 O O . ALA A 1 104 ? -14.951 3.158 8.030 1.00 95.00 104 ALA A O 1
ATOM 788 N N . ALA A 1 105 ? -16.502 1.904 9.058 1.00 93.62 105 ALA A N 1
ATOM 789 C CA . ALA A 1 105 ? -17.605 2.328 8.191 1.00 93.62 105 ALA A CA 1
ATOM 790 C C . ALA A 1 105 ? -1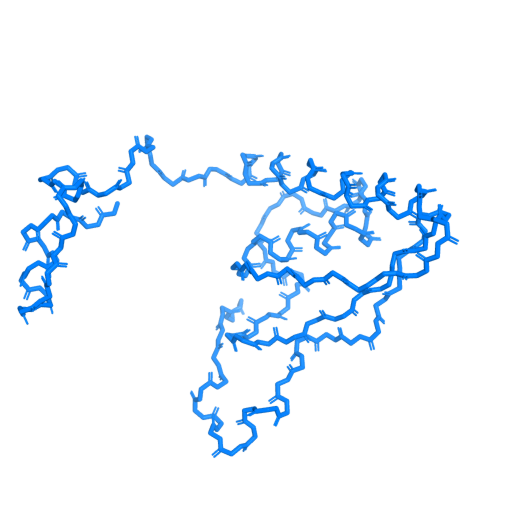7.869 3.850 8.248 1.00 93.62 105 ALA A C 1
ATOM 792 O O . ALA A 1 105 ? -18.398 4.422 7.299 1.00 93.62 105 ALA A O 1
ATOM 793 N N . THR A 1 106 ? -17.458 4.522 9.333 1.00 92.06 106 THR A N 1
ATOM 794 C CA . THR A 1 106 ? -17.492 5.990 9.475 1.00 92.06 106 THR A CA 1
ATOM 795 C C . THR A 1 106 ? -16.440 6.706 8.625 1.00 92.06 106 THR A C 1
ATOM 797 O O . THR A 1 106 ? -16.509 7.922 8.461 1.00 92.06 106 THR A O 1
ATOM 800 N N . GLY A 1 107 ? -15.470 5.969 8.078 1.00 88.38 107 GLY A N 1
ATOM 801 C CA . GLY A 1 107 ? -14.319 6.503 7.358 1.00 88.38 107 GLY A CA 1
ATOM 802 C C . GLY A 1 107 ? -13.099 6.771 8.243 1.00 88.38 107 GLY A C 1
ATOM 803 O O . GLY A 1 107 ? -12.043 7.117 7.705 1.00 88.38 107 GLY A O 1
ATOM 804 N N . ASP A 1 108 ? -13.202 6.587 9.561 1.00 93.44 108 ASP A N 1
ATOM 805 C CA . ASP A 1 108 ? -12.055 6.696 10.463 1.00 93.44 108 ASP A CA 1
ATOM 806 C C . ASP A 1 108 ? -11.045 5.579 10.185 1.00 93.44 108 ASP A C 1
ATOM 808 O O . ASP A 1 108 ? -11.417 4.427 9.950 1.00 93.44 108 ASP A O 1
ATOM 812 N N . VAL A 1 109 ? -9.754 5.918 10.212 1.00 96.38 109 VAL A N 1
ATOM 813 C CA . VAL A 1 109 ? -8.669 4.964 9.957 1.00 96.38 109 VAL A CA 1
ATOM 814 C C . VAL A 1 109 ? -7.753 4.883 11.167 1.00 96.38 109 VAL A C 1
ATOM 816 O O . VAL A 1 109 ? -7.183 5.887 11.593 1.00 96.38 109 VAL A O 1
ATOM 819 N N . SER A 1 110 ? -7.577 3.672 11.691 1.00 96.56 110 SER A N 1
ATOM 820 C CA . SER A 1 110 ? -6.672 3.385 12.805 1.00 96.56 110 SER A CA 1
ATOM 821 C C . SER A 1 110 ? -5.498 2.535 12.340 1.00 96.56 110 SER A C 1
ATOM 823 O O . SER A 1 110 ? -5.667 1.554 11.622 1.00 96.56 110 SER A O 1
ATOM 825 N N . VAL A 1 111 ? -4.288 2.877 12.777 1.00 96.81 111 VAL A N 1
ATOM 826 C CA . VAL A 1 111 ? -3.091 2.072 12.508 1.00 96.81 111 VAL A CA 1
ATOM 827 C C . VAL A 1 111 ? -2.860 1.138 13.686 1.00 96.81 111 VAL A C 1
ATOM 829 O O . VAL A 1 111 ? -2.559 1.593 14.787 1.00 96.81 111 VAL A O 1
ATOM 832 N N . LEU A 1 112 ? -2.990 -0.167 13.459 1.00 97.31 112 LEU A N 1
ATOM 833 C CA . LEU A 1 112 ? -2.837 -1.175 14.512 1.00 97.31 112 LEU A CA 1
ATOM 834 C C . LEU A 1 112 ? -1.396 -1.681 14.609 1.00 97.31 112 LEU A C 1
ATOM 836 O O . LEU A 1 112 ? -0.929 -2.059 15.681 1.00 97.31 112 LEU A O 1
ATOM 840 N N . MET A 1 113 ? -0.690 -1.708 13.478 1.00 97.12 113 MET A N 1
ATOM 841 C CA . MET A 1 113 ? 0.666 -2.238 13.376 1.00 97.12 113 MET A CA 1
ATOM 842 C C . MET A 1 113 ? 1.341 -1.710 12.113 1.00 97.12 113 MET A C 1
ATOM 844 O O . MET A 1 113 ? 0.705 -1.659 11.064 1.00 97.12 113 MET A O 1
ATOM 848 N N . THR A 1 114 ? 2.630 -1.378 12.175 1.00 96.19 114 THR A N 1
ATOM 849 C CA . THR A 1 114 ? 3.396 -0.894 11.017 1.00 96.19 114 THR A CA 1
ATOM 850 C C . THR A 1 114 ? 4.632 -1.746 10.770 1.00 96.19 114 THR A C 1
ATOM 852 O O . THR A 1 114 ? 5.358 -2.084 11.703 1.00 96.19 114 THR A O 1
ATOM 855 N N . ASN A 1 115 ? 4.870 -2.080 9.498 1.00 95.25 115 ASN A N 1
ATOM 856 C CA . ASN A 1 115 ? 6.094 -2.709 8.996 1.00 95.25 115 ASN A CA 1
ATOM 857 C C . ASN A 1 115 ? 6.629 -3.872 9.859 1.00 95.25 115 ASN A C 1
ATOM 859 O O . ASN A 1 115 ? 7.825 -3.987 10.138 1.00 95.25 115 ASN A O 1
ATOM 863 N N . ASN A 1 116 ? 5.724 -4.728 10.323 1.00 96.06 116 ASN A N 1
ATOM 864 C CA . ASN A 1 116 ? 6.044 -5.796 11.250 1.00 96.06 116 ASN A CA 1
ATOM 865 C C . ASN A 1 116 ? 6.677 -6.978 10.508 1.00 96.06 116 ASN A C 1
ATOM 867 O O . ASN A 1 116 ? 6.116 -7.493 9.537 1.00 96.06 116 ASN A O 1
ATOM 871 N N . VAL A 1 117 ? 7.837 -7.424 10.990 1.00 95.69 117 VAL A N 1
ATOM 872 C CA . VAL A 1 117 ? 8.654 -8.490 10.378 1.00 95.69 117 VAL A CA 1
ATOM 873 C C . VAL A 1 117 ? 9.070 -9.623 11.342 1.00 95.69 117 VAL A C 1
ATOM 875 O O . VAL A 1 117 ? 10.141 -10.202 11.166 1.00 95.69 117 VAL A O 1
ATOM 878 N N . PRO A 1 118 ? 8.283 -10.016 12.368 1.00 95.12 118 PRO A N 1
ATOM 879 C CA . PRO A 1 118 ? 8.701 -11.065 13.302 1.00 95.12 118 PRO A CA 1
ATOM 880 C C . PRO A 1 118 ? 8.868 -12.418 12.600 1.00 95.12 118 PRO A C 1
ATOM 882 O O . PRO A 1 118 ? 9.678 -13.241 13.023 1.00 95.12 118 PRO A O 1
ATOM 885 N N . HIS A 1 119 ? 8.162 -12.617 11.485 1.00 93.62 119 HIS A N 1
ATOM 886 C CA . HIS A 1 119 ? 8.284 -13.790 10.624 1.00 93.62 119 HIS A CA 1
ATOM 887 C C . HIS A 1 119 ? 9.656 -13.904 9.932 1.00 93.62 119 HIS A C 1
ATOM 889 O O . HIS A 1 119 ? 9.998 -14.984 9.467 1.00 93.62 119 HIS A O 1
ATOM 895 N N . LEU A 1 120 ? 10.460 -12.833 9.906 1.00 93.12 120 LEU A N 1
ATOM 896 C CA . LEU A 1 120 ? 11.832 -12.829 9.3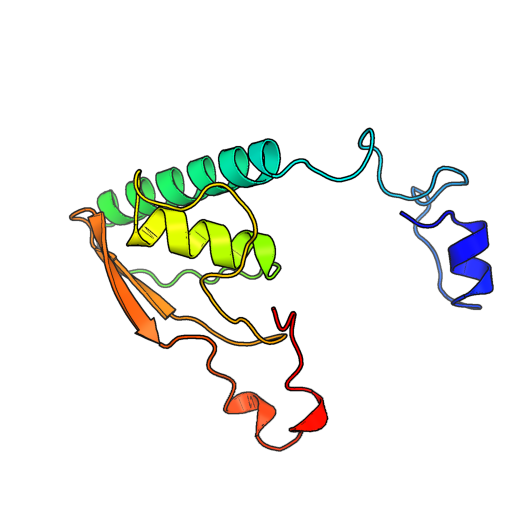76 1.00 93.12 120 LEU A CA 1
ATOM 897 C C . LEU A 1 120 ? 12.900 -12.925 10.476 1.00 93.12 120 LEU A C 1
ATOM 899 O O . LEU A 1 120 ? 14.090 -12.808 10.199 1.00 93.12 120 LEU A O 1
ATOM 903 N N . SER A 1 121 ? 12.506 -13.116 11.738 1.00 88.19 121 SER A N 1
ATOM 904 C CA . SER A 1 121 ? 13.423 -13.059 12.888 1.00 88.19 121 SER A CA 1
ATOM 905 C C . SER A 1 121 ? 14.574 -14.074 12.836 1.00 88.19 121 SER A C 1
ATOM 907 O O . SER A 1 121 ? 15.648 -13.795 13.374 1.00 88.19 121 SER A O 1
ATOM 909 N N . ALA A 1 122 ? 14.372 -15.212 12.166 1.00 89.56 122 ALA A N 1
ATOM 910 C CA . ALA A 1 122 ? 15.385 -16.247 11.957 1.00 89.56 122 ALA A CA 1
ATOM 911 C C . ALA A 1 122 ? 16.371 -15.938 10.809 1.00 89.56 122 ALA A C 1
ATOM 913 O O . ALA A 1 122 ? 17.432 -16.550 10.750 1.00 89.56 122 ALA A O 1
ATOM 914 N N . THR A 1 123 ? 16.040 -14.990 9.928 1.00 89.31 123 THR A N 1
ATOM 915 C CA . THR A 1 123 ? 16.775 -14.647 8.695 1.00 89.31 123 THR A CA 1
ATOM 916 C C . THR A 1 123 ? 16.876 -13.126 8.570 1.00 89.31 123 THR A C 1
ATOM 918 O O . THR A 1 123 ? 16.276 -12.497 7.691 1.00 89.31 123 THR A O 1
ATOM 921 N N . LYS A 1 124 ? 17.571 -12.498 9.525 1.00 84.56 124 LYS A N 1
ATOM 922 C CA . LYS A 1 124 ? 17.629 -11.032 9.676 1.00 84.56 124 LYS A CA 1
ATOM 923 C C . LYS A 1 124 ? 18.209 -10.322 8.453 1.00 84.56 124 LYS A C 1
ATOM 925 O O . LYS A 1 124 ? 17.867 -9.172 8.207 1.00 84.56 124 LYS A O 1
ATOM 930 N N . GLU A 1 125 ? 19.049 -11.000 7.685 1.00 88.75 125 GLU A N 1
ATOM 931 C CA . GLU A 1 125 ? 19.615 -10.532 6.420 1.00 88.75 125 GLU A CA 1
ATOM 932 C C . GLU A 1 125 ? 18.557 -10.243 5.346 1.00 88.75 125 GLU A C 1
ATOM 934 O O . GLU A 1 125 ? 18.804 -9.441 4.447 1.00 88.75 125 GLU A O 1
ATOM 939 N N . LEU A 1 126 ? 17.368 -10.849 5.450 1.00 85.81 126 LEU A N 1
ATOM 940 C CA . LEU A 1 126 ? 16.253 -10.583 4.541 1.00 85.81 126 LEU A CA 1
ATOM 941 C C . LEU A 1 126 ? 15.502 -9.293 4.891 1.00 85.81 126 LEU A C 1
ATOM 943 O O . LEU A 1 126 ? 14.789 -8.758 4.037 1.00 85.81 126 LEU A O 1
ATOM 947 N N . ILE A 1 127 ? 15.681 -8.763 6.109 1.00 87.88 127 ILE A N 1
ATOM 948 C CA . ILE A 1 127 ? 15.101 -7.486 6.535 1.00 87.88 127 ILE A CA 1
ATOM 949 C C . ILE A 1 127 ? 15.822 -6.366 5.781 1.00 87.88 127 ILE A C 1
ATOM 951 O O . ILE A 1 127 ? 16.844 -5.826 6.198 1.00 87.88 127 ILE A O 1
ATOM 955 N N . SER A 1 128 ? 15.268 -6.043 4.624 1.00 84.69 128 SER A N 1
ATOM 956 C CA . SER A 1 128 ? 15.787 -5.083 3.661 1.00 84.69 128 SER A CA 1
ATOM 957 C C . SER A 1 128 ? 14.619 -4.289 3.101 1.00 84.69 128 SER A C 1
ATOM 959 O O . SER A 1 128 ? 13.492 -4.771 3.062 1.00 84.69 128 SER A O 1
ATOM 961 N N . GLY A 1 129 ? 14.851 -3.051 2.693 1.00 75.81 129 GLY A N 1
ATOM 962 C CA . GLY A 1 129 ? 13.802 -2.186 2.170 1.00 75.81 129 GLY A CA 1
ATOM 963 C C . GLY A 1 129 ? 14.394 -0.889 1.660 1.00 75.81 129 GLY A C 1
ATOM 964 O O . GLY A 1 129 ? 15.575 -0.607 1.886 1.00 75.81 129 GLY A O 1
ATOM 965 N N . VAL A 1 130 ? 13.571 -0.099 0.977 1.00 64.50 130 VAL A N 1
ATOM 966 C CA . VAL A 1 130 ? 13.965 1.246 0.565 1.00 64.50 130 VAL A CA 1
ATOM 967 C C . VAL A 1 130 ? 14.149 2.063 1.842 1.00 64.50 130 VAL A C 1
ATOM 969 O O . VAL A 1 130 ? 13.196 2.381 2.546 1.00 64.50 130 VAL A O 1
ATOM 972 N N . SER A 1 131 ? 15.408 2.306 2.195 1.00 51.72 131 SER A N 1
ATOM 973 C CA . SER A 1 131 ? 15.773 3.215 3.274 1.00 51.72 131 SER A CA 1
ATOM 974 C C . SER A 1 131 ? 15.940 4.581 2.632 1.00 51.72 131 SER A C 1
ATOM 976 O O . SER A 1 131 ? 16.751 4.725 1.720 1.00 51.72 131 SER A O 1
ATOM 978 N N . THR A 1 132 ? 15.113 5.530 3.054 1.00 45.78 132 THR A N 1
ATOM 979 C CA . THR A 1 132 ? 15.257 6.950 2.717 1.00 45.78 132 THR A CA 1
ATOM 980 C C . THR A 1 132 ? 16.565 7.495 3.261 1.00 45.78 132 THR A C 1
ATOM 982 O O . THR A 1 132 ? 16.829 7.199 4.454 1.00 45.78 132 THR A O 1
#

InterPro domains:
  IPR013078 Histidine phosphatase superfamily, clade-1 [PF00300] (24-114)
  IPR029033 Histidine phosphatase superfamily [G3DSA:3.40.50.1240] (1-126)
  IPR029033 Histidine phosphatase superfamily [SSF53254] (5-124)

Secondary structure (DSSP, 8-state):
---HHHHHHHSTT----TT-BTTBS--SSSSPPHHHHHHHHHHHHHHHHHHHHT-SS---------HHHHHHHHHHHHHGGGS--S-S-SS--BTT-EEEEEE-TTS-EEEEEEEE-GGGTT-GGG--B---

Foldseek 3Di:
DDAPVRCCVVPPPDDDDPCRHRVGNDDDPDDDDLVNLLVVLLVVLVVVLVVQLPDPDDDDDDDDDAQQNVLSNCQCLAVNPNRDSDGSQRAWAWDVFDWDWDQHSVSDIDTPDGRDD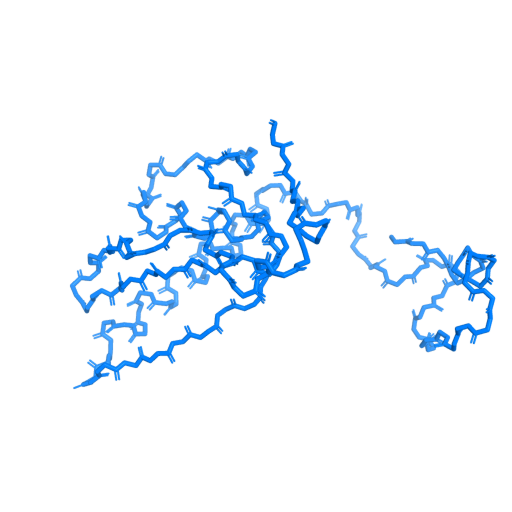VVCVVPVVSRHGPDD

Nearest PDB structures (foldseek):
  6cnl-assembly1_H  TM=6.761E-01  e=1.043E+00  Homo sapiens
  6cnl-assembly1_C  TM=6.316E-01  e=8.108E-01  Homo sapiens

Solvent-accessible surface area (backbone atoms only — not comparable to full-atom values): 8193 Å² total; per-residue (Å²): 98,66,25,38,68,58,44,44,70,77,40,72,90,62,87,71,59,87,74,46,31,83,78,12,63,56,85,66,100,62,79,85,47,67,65,60,52,47,55,55,34,51,51,53,42,50,52,52,47,54,50,32,49,67,50,95,61,94,80,90,84,87,85,89,80,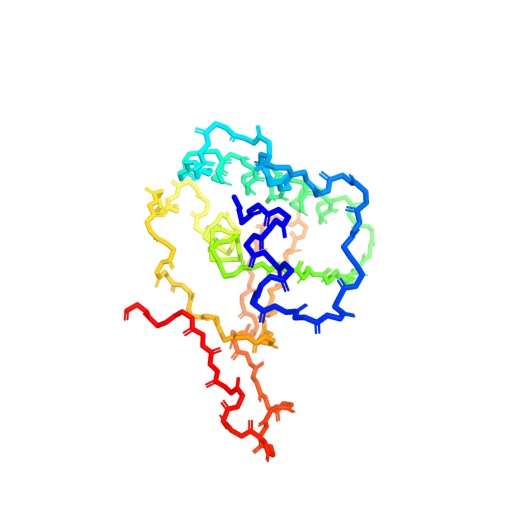55,62,58,58,52,28,46,34,51,30,44,55,69,46,42,93,74,36,84,90,65,81,64,67,89,50,75,43,38,62,88,33,43,64,43,70,48,65,43,56,87,61,52,58,46,81,79,43,71,44,46,52,77,91,39,67,91,47,60,86,62,71,41,54,79,77,128

Radius of gyration: 18.35 Å; Cα contacts (8 Å, |Δi|>4): 134; chains: 1; bounding box: 46×37×43 Å

Mean predicted aligned error: 5.53 Å

Organism: NCBI:txid73915

Sequence (132 aa):
GLSRAQMENLFPGYELPADVTAAGWYRGAGKESHGECWARVASVAAELRAAAAALEADRQLVVVAHHDFLCNLLNALIMGDHAPQGRCETWKHYNTGITVVDVAATGDVSVLMTNNVPHLSATKELISGVST

pLDDT: mean 91.2, std 7.6, range [45.78, 97.81]